Protein AF-A0A2V8IWX5-F1 (afdb_monomer_lite)

Radius of gyration: 17.87 Å; chains: 1; bounding box: 46×28×47 Å

Sequence (72 aa):
MSERRLNLSDIILIAATRGMLGAGIGLLLAGKLSNDQRRAVGGTLVLVGAVTTIPLALRVFGHQAPSRDLAA

Secondary structure (DSSP, 8-state):
-------HHHHHHHHHHHHHHHHHHHHHHHTTS-HHHHHHHHHHHHHHHHHHHHHHHHHHHHT---------

pLDDT: mean 76.48, std 13.11, range [37.5, 92.81]

Structure (mmCIF, N/CA/C/O backbone):
data_AF-A0A2V8IWX5-F1
#
_entry.id   AF-A0A2V8IWX5-F1
#
loop_
_atom_site.group_PDB
_atom_site.id
_atom_site.type_symbol
_atom_site.label_atom_id
_atom_site.label_alt_id
_atom_site.label_comp_id
_atom_site.label_asym_id
_atom_site.label_entity_id
_atom_site.label_seq_id
_atom_site.pdbx_PDB_ins_code
_atom_site.Cartn_x
_atom_site.Cartn_y
_atom_site.Cartn_z
_atom_site.occupancy
_atom_site.B_iso_or_equiv
_atom_site.auth_seq_id
_atom_site.auth_comp_id
_atom_site.auth_asym_id
_atom_site.auth_atom_id
_atom_site.pdbx_PDB_model_num
ATOM 1 N N . MET A 1 1 ? 13.739 16.104 -26.248 1.00 37.50 1 MET A N 1
ATOM 2 C CA . MET A 1 1 ? 12.565 15.445 -25.641 1.00 37.50 1 MET A CA 1
ATOM 3 C C . MET A 1 1 ? 13.079 14.133 -25.061 1.00 37.50 1 MET A C 1
ATOM 5 O O . MET A 1 1 ? 13.298 13.197 -25.811 1.00 37.50 1 MET A O 1
ATOM 9 N N . SER A 1 2 ? 13.490 14.138 -23.788 1.00 39.59 2 SER A N 1
ATOM 10 C CA . SER A 1 2 ? 14.251 13.029 -23.193 1.00 39.59 2 SER A CA 1
ATOM 11 C C . SER A 1 2 ? 13.312 11.926 -22.727 1.00 39.59 2 SER A C 1
ATOM 13 O O . SER A 1 2 ? 12.598 12.081 -21.737 1.00 39.59 2 SER A O 1
ATOM 15 N N . GLU A 1 3 ? 13.329 10.816 -23.449 1.00 52.25 3 GLU A N 1
ATOM 16 C CA . GLU A 1 3 ? 12.660 9.574 -23.090 1.00 52.25 3 GLU A CA 1
ATOM 17 C C . GLU A 1 3 ? 13.306 9.034 -21.805 1.00 52.25 3 GLU A C 1
ATOM 19 O O . GLU A 1 3 ? 14.401 8.468 -21.820 1.00 52.25 3 GLU A O 1
ATOM 24 N N . ARG A 1 4 ? 12.682 9.279 -20.644 1.00 57.25 4 ARG A N 1
ATOM 25 C CA . ARG A 1 4 ? 13.133 8.672 -19.386 1.00 57.25 4 ARG A CA 1
ATOM 26 C C . ARG A 1 4 ? 12.822 7.183 -19.466 1.00 57.25 4 ARG A C 1
ATOM 28 O O . ARG A 1 4 ? 11.711 6.764 -19.154 1.00 57.25 4 ARG A O 1
ATOM 35 N N . ARG A 1 5 ? 13.808 6.389 -19.883 1.00 60.56 5 ARG A N 1
ATOM 36 C CA . ARG A 1 5 ? 13.830 4.939 -19.671 1.00 60.56 5 ARG A CA 1
ATOM 37 C C . ARG A 1 5 ? 13.828 4.691 -18.162 1.00 60.56 5 ARG A C 1
ATOM 39 O O . ARG A 1 5 ? 14.883 4.630 -17.544 1.00 60.56 5 ARG A O 1
ATOM 46 N N . LEU A 1 6 ? 12.640 4.646 -17.563 1.00 62.94 6 LEU A N 1
ATOM 47 C CA . LEU A 1 6 ? 12.475 4.257 -16.168 1.00 62.94 6 LEU A CA 1
ATOM 48 C C . LEU A 1 6 ? 12.885 2.792 -16.065 1.00 62.94 6 LEU A C 1
ATOM 50 O O . LEU A 1 6 ? 12.283 1.926 -16.701 1.00 62.94 6 LEU A O 1
ATOM 54 N N . ASN A 1 7 ? 13.958 2.537 -15.322 1.00 78.62 7 ASN A N 1
ATOM 55 C CA . ASN A 1 7 ? 14.455 1.187 -15.116 1.00 78.62 7 ASN A CA 1
ATOM 56 C C . ASN A 1 7 ? 13.452 0.411 -14.252 1.00 78.62 7 ASN A C 1
ATOM 58 O O . ASN A 1 7 ? 12.735 1.002 -13.443 1.00 78.62 7 ASN A O 1
ATOM 62 N N . LEU A 1 8 ? 13.421 -0.921 -14.364 1.00 78.25 8 LEU A N 1
ATOM 63 C CA . LEU A 1 8 ? 12.539 -1.738 -13.514 1.00 78.25 8 LEU A CA 1
ATOM 64 C C . LEU A 1 8 ? 12.735 -1.455 -12.027 1.00 78.25 8 LEU A C 1
ATOM 66 O O . LEU A 1 8 ? 11.767 -1.423 -11.271 1.00 78.25 8 LEU A O 1
ATOM 70 N N . SER A 1 9 ? 13.983 -1.219 -11.627 1.00 77.31 9 SER A N 1
ATOM 71 C CA . SER A 1 9 ? 14.345 -0.871 -10.259 1.00 77.31 9 SER A CA 1
ATOM 72 C C . SER A 1 9 ? 13.609 0.376 -9.771 1.00 77.31 9 SER A C 1
ATOM 74 O O . SER A 1 9 ? 13.104 0.367 -8.652 1.00 77.31 9 SER A O 1
ATOM 76 N N . ASP A 1 10 ? 13.461 1.406 -10.612 1.00 83.19 10 ASP A N 1
ATOM 77 C CA . ASP A 1 10 ? 12.735 2.631 -10.253 1.00 83.19 10 ASP A CA 1
ATOM 78 C C . ASP A 1 10 ? 11.249 2.339 -10.039 1.00 83.19 10 ASP A C 1
ATOM 80 O O . ASP A 1 10 ? 10.638 2.833 -9.090 1.00 83.19 10 ASP A O 1
ATOM 84 N N . ILE A 1 11 ? 10.660 1.492 -10.888 1.00 82.69 11 ILE A N 1
ATOM 85 C CA . ILE A 1 11 ? 9.246 1.127 -10.770 1.00 82.69 11 ILE A CA 1
ATOM 86 C C . ILE A 1 11 ? 9.002 0.312 -9.498 1.00 82.69 11 ILE A C 1
ATOM 88 O O . ILE A 1 11 ? 8.033 0.578 -8.787 1.00 82.69 11 ILE A O 1
ATOM 92 N N . ILE A 1 12 ? 9.898 -0.622 -9.167 1.00 82.62 12 ILE A N 1
ATOM 93 C CA . ILE A 1 12 ? 9.845 -1.377 -7.909 1.00 82.62 12 ILE A CA 1
ATOM 94 C C . ILE A 1 12 ? 9.937 -0.425 -6.714 1.00 82.62 12 ILE A C 1
ATOM 96 O O . ILE A 1 12 ? 9.120 -0.521 -5.801 1.00 82.62 12 ILE A O 1
ATOM 100 N N . LEU A 1 13 ? 10.883 0.518 -6.723 1.00 87.25 13 LEU A N 1
ATOM 101 C CA . LEU A 1 13 ? 11.104 1.451 -5.614 1.00 87.25 13 LEU A CA 1
ATOM 102 C C . LEU A 1 13 ? 9.876 2.348 -5.376 1.00 87.25 13 LEU A C 1
ATOM 104 O O . LEU A 1 13 ? 9.421 2.543 -4.245 1.00 87.25 13 LEU A O 1
ATOM 108 N N . ILE A 1 14 ? 9.275 2.837 -6.460 1.00 86.06 14 ILE A N 1
ATOM 109 C CA . ILE A 1 14 ? 8.052 3.639 -6.420 1.00 86.06 14 ILE A CA 1
ATOM 110 C C . ILE A 1 14 ? 6.848 2.796 -5.963 1.00 86.06 14 ILE A C 1
ATOM 112 O O . ILE A 1 14 ? 6.045 3.252 -5.148 1.00 86.06 14 ILE A O 1
ATOM 116 N N . ALA A 1 15 ? 6.701 1.567 -6.461 1.00 84.12 15 ALA A N 1
ATOM 117 C CA . ALA A 1 15 ? 5.625 0.671 -6.045 1.00 84.12 15 ALA A CA 1
ATOM 118 C C . ALA A 1 15 ? 5.740 0.303 -4.557 1.00 84.12 15 ALA A C 1
ATOM 120 O O . ALA A 1 15 ? 4.739 0.327 -3.841 1.00 84.12 15 ALA A O 1
ATOM 121 N N . ALA A 1 16 ? 6.956 0.041 -4.073 1.00 85.94 16 ALA A N 1
ATOM 122 C CA . ALA A 1 16 ? 7.227 -0.293 -2.680 1.00 85.94 16 ALA A CA 1
ATOM 123 C C . ALA A 1 16 ? 6.849 0.852 -1.735 1.00 85.94 16 ALA A C 1
ATOM 125 O O . ALA A 1 16 ? 6.146 0.634 -0.750 1.00 85.94 16 ALA A O 1
ATOM 126 N N . THR A 1 17 ? 7.253 2.085 -2.049 1.00 87.31 17 THR A N 1
ATOM 127 C CA . THR A 1 17 ? 6.905 3.258 -1.227 1.00 87.31 17 THR A CA 1
ATOM 128 C C . THR A 1 17 ? 5.399 3.521 -1.190 1.00 87.31 17 THR A C 1
ATOM 130 O O . THR A 1 17 ? 4.848 3.776 -0.120 1.00 87.31 17 THR A O 1
ATOM 133 N N . ARG A 1 18 ? 4.703 3.374 -2.325 1.00 85.56 18 ARG A N 1
ATOM 134 C CA . ARG A 1 18 ? 3.235 3.490 -2.402 1.00 85.56 18 ARG A CA 1
ATOM 135 C C . ARG A 1 18 ? 2.526 2.394 -1.607 1.00 85.56 18 ARG A C 1
ATOM 137 O O . ARG A 1 18 ? 1.579 2.688 -0.880 1.00 85.56 18 ARG A O 1
ATOM 144 N N . GLY A 1 19 ? 3.011 1.156 -1.698 1.00 86.75 19 GLY A N 1
ATOM 145 C CA . GLY A 1 19 ? 2.504 0.027 -0.919 1.00 86.75 19 GLY A CA 1
ATOM 146 C C . GLY A 1 19 ? 2.685 0.231 0.586 1.00 86.75 19 GLY A C 1
ATOM 147 O O . GLY A 1 19 ? 1.728 0.074 1.342 1.00 86.75 19 GLY A O 1
ATOM 148 N N . MET A 1 20 ? 3.876 0.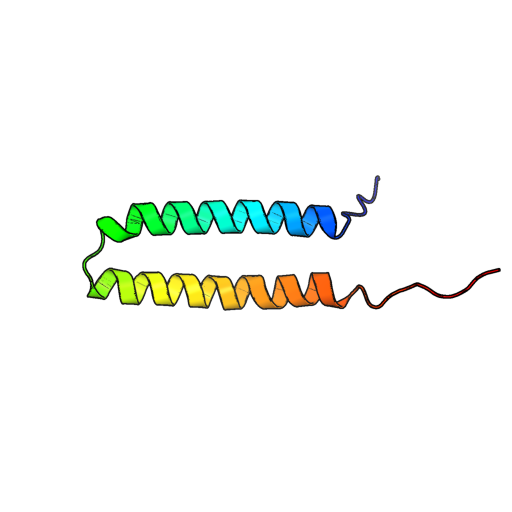657 1.020 1.00 92.81 20 MET A N 1
ATOM 149 C CA . MET A 1 20 ? 4.164 0.958 2.427 1.00 92.81 20 MET A CA 1
ATOM 150 C C . MET A 1 20 ? 3.273 2.078 2.975 1.00 92.81 20 MET A C 1
ATOM 152 O O . MET A 1 20 ? 2.748 1.945 4.080 1.00 92.81 20 MET A O 1
ATOM 156 N N . LEU A 1 21 ? 3.050 3.149 2.203 1.00 91.38 21 LEU A N 1
ATOM 157 C CA . LEU A 1 21 ? 2.170 4.247 2.611 1.00 91.38 21 LEU A CA 1
ATOM 158 C C . LEU A 1 21 ? 0.722 3.765 2.803 1.00 91.38 21 LEU A C 1
ATOM 160 O O . LEU A 1 21 ? 0.104 4.048 3.829 1.00 91.38 21 LEU A O 1
ATOM 164 N N . GLY A 1 22 ? 0.198 2.993 1.846 1.00 86.44 22 GLY A N 1
ATOM 165 C CA . GLY A 1 22 ? -1.144 2.412 1.931 1.00 86.44 22 GLY A CA 1
ATOM 166 C C . GLY A 1 22 ? -1.299 1.449 3.111 1.00 86.44 22 GLY A C 1
ATOM 167 O O . GLY A 1 22 ? -2.288 1.527 3.839 1.00 86.44 22 GLY A O 1
ATOM 168 N N . ALA A 1 23 ? -0.301 0.594 3.352 1.00 86.19 23 ALA A N 1
ATOM 169 C CA . ALA A 1 23 ? -0.279 -0.316 4.495 1.00 86.19 23 ALA A CA 1
ATOM 170 C C . ALA A 1 23 ? -0.251 0.440 5.834 1.00 86.19 23 ALA A C 1
ATOM 172 O O . ALA A 1 23 ? -1.012 0.105 6.740 1.00 86.19 23 ALA A O 1
ATOM 173 N N . GLY A 1 24 ? 0.568 1.491 5.947 1.00 88.94 24 GLY A N 1
ATOM 174 C CA . GLY A 1 24 ? 0.636 2.339 7.138 1.00 88.94 24 GLY A CA 1
ATOM 175 C C . GLY A 1 24 ? -0.687 3.050 7.431 1.00 88.94 24 GLY A C 1
ATOM 176 O O . GLY A 1 24 ? -1.191 2.976 8.550 1.00 88.94 24 GLY A O 1
ATOM 177 N N . ILE A 1 25 ? -1.300 3.675 6.420 1.00 87.81 25 ILE A N 1
ATOM 178 C CA . ILE A 1 25 ? -2.615 4.326 6.557 1.00 87.81 25 ILE A CA 1
ATOM 179 C C . ILE A 1 25 ? -3.689 3.302 6.947 1.00 87.81 25 ILE A C 1
ATOM 181 O O . ILE A 1 25 ? -4.485 3.555 7.852 1.00 87.81 25 ILE A O 1
ATOM 185 N N . GLY A 1 26 ? -3.686 2.126 6.316 1.00 84.88 26 GLY A N 1
ATOM 186 C CA . GLY A 1 26 ? -4.596 1.033 6.653 1.00 84.88 26 GLY A CA 1
ATOM 187 C C . GLY A 1 26 ? -4.444 0.560 8.101 1.00 84.88 26 GLY A C 1
ATOM 188 O O . GLY A 1 26 ? -5.447 0.375 8.786 1.00 84.88 26 GLY A O 1
ATOM 189 N N . LEU A 1 27 ? -3.208 0.432 8.596 1.00 84.62 27 LEU A N 1
ATOM 190 C CA . LEU A 1 27 ? -2.916 0.077 9.990 1.00 84.62 27 LEU A CA 1
ATOM 191 C C . LEU A 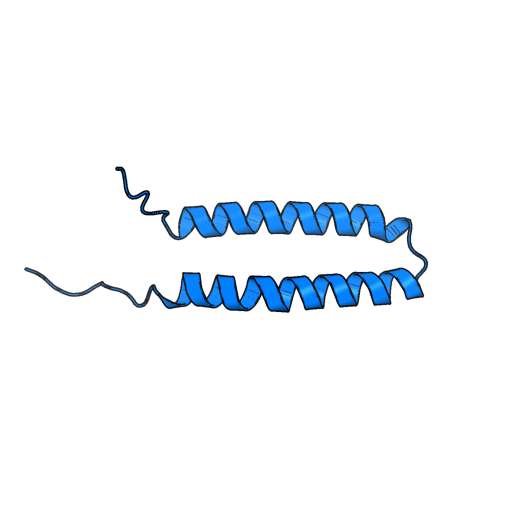1 27 ? -3.379 1.153 10.983 1.00 84.62 27 LEU A C 1
ATOM 193 O O . LEU A 1 27 ? -3.946 0.809 12.017 1.00 84.62 27 LEU A O 1
ATOM 197 N N . LEU A 1 28 ? -3.201 2.442 10.670 1.00 86.75 28 LEU A N 1
ATOM 198 C CA . LEU A 1 28 ? -3.683 3.542 11.520 1.00 86.75 28 LEU A CA 1
ATOM 199 C C . LEU A 1 28 ? -5.216 3.591 11.589 1.00 86.75 28 LEU A C 1
ATOM 201 O O . LEU A 1 28 ? -5.789 3.829 12.653 1.00 86.75 28 LEU A O 1
ATOM 205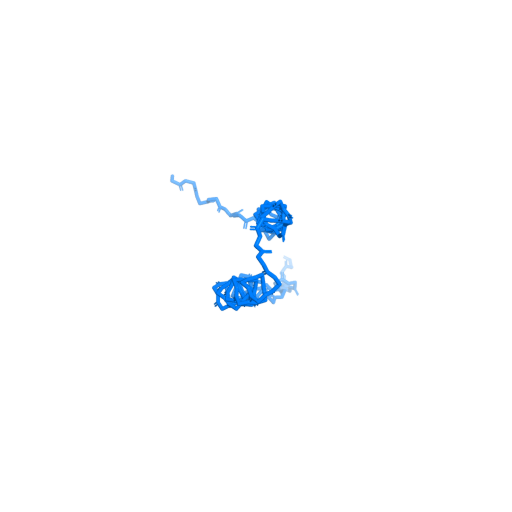 N N . LEU A 1 29 ? -5.894 3.341 10.466 1.00 83.56 29 LEU A N 1
ATOM 206 C CA . LEU A 1 29 ? -7.357 3.311 10.397 1.00 83.56 29 LEU A CA 1
ATOM 207 C C . LEU A 1 29 ? -7.953 2.033 11.006 1.00 83.56 29 LEU A C 1
ATOM 209 O O . LEU A 1 29 ? -9.091 2.057 11.471 1.00 83.56 29 LEU A O 1
ATOM 213 N N . ALA A 1 30 ? -7.195 0.935 11.073 1.00 79.44 30 ALA A N 1
ATOM 214 C CA . ALA A 1 30 ? -7.662 -0.357 11.580 1.00 79.44 30 ALA A CA 1
ATOM 215 C C . ALA A 1 30 ? -8.185 -0.308 13.027 1.00 79.44 30 ALA A C 1
ATOM 217 O O . ALA A 1 30 ? -9.079 -1.080 13.369 1.00 79.44 30 ALA A O 1
ATOM 218 N N . GLY A 1 31 ? -7.653 0.588 13.865 1.00 78.25 31 GLY A N 1
ATOM 219 C CA . GLY A 1 31 ? -8.110 0.778 15.246 1.00 78.25 31 GLY A CA 1
ATOM 220 C C . GLY A 1 31 ? -9.375 1.633 15.390 1.00 78.25 31 GLY A C 1
ATOM 221 O O . GLY A 1 31 ? -9.978 1.644 16.457 1.00 78.25 31 GLY A O 1
ATOM 222 N N . LYS A 1 32 ? -9.785 2.354 14.335 1.00 79.94 32 LYS A N 1
ATOM 223 C CA . LYS A 1 32 ? -10.961 3.243 14.345 1.00 79.94 32 LYS A CA 1
ATOM 224 C C . LYS A 1 32 ? -12.223 2.612 13.754 1.00 79.94 32 LYS A C 1
ATOM 226 O O . LYS A 1 32 ? -13.289 3.212 13.846 1.00 79.94 32 LYS A O 1
ATOM 231 N N . LEU A 1 33 ? -12.112 1.430 13.151 1.00 79.56 33 LEU A N 1
ATOM 232 C CA . LEU A 1 33 ? -13.231 0.701 12.557 1.00 79.56 33 LEU A CA 1
ATOM 233 C C . LEU A 1 33 ? -13.678 -0.439 13.481 1.00 79.56 33 LEU A C 1
ATOM 235 O O . LEU A 1 33 ? -12.843 -1.154 14.038 1.00 79.56 33 LEU A O 1
ATOM 239 N N . SER A 1 34 ? -14.994 -0.651 13.597 1.00 79.56 34 SER A N 1
ATOM 240 C CA . SER A 1 34 ? -15.536 -1.857 14.241 1.00 79.56 34 SER A CA 1
ATOM 241 C C . SER A 1 34 ? -15.091 -3.113 13.479 1.00 79.56 34 SER A C 1
ATOM 243 O O . SER A 1 34 ? -14.735 -3.038 12.301 1.00 79.56 34 SER A O 1
ATOM 245 N N . ASN A 1 35 ? -15.102 -4.280 14.130 1.00 78.44 35 ASN A N 1
ATOM 246 C CA . ASN A 1 35 ? -14.583 -5.522 13.539 1.00 78.44 35 ASN A CA 1
ATOM 247 C C . ASN A 1 35 ? -15.203 -5.843 12.164 1.00 78.44 35 ASN A C 1
ATOM 249 O O . ASN A 1 35 ? -14.479 -6.191 11.229 1.00 78.44 35 ASN A O 1
ATOM 253 N N . ASP A 1 36 ? -16.515 -5.644 12.015 1.00 81.94 36 ASP A N 1
ATOM 254 C CA . ASP A 1 36 ? -17.222 -5.865 10.749 1.00 81.94 36 ASP A CA 1
ATOM 255 C C . ASP A 1 36 ? -16.824 -4.848 9.678 1.00 81.94 36 ASP A C 1
ATOM 257 O O . ASP A 1 36 ? -16.538 -5.212 8.535 1.00 81.94 36 ASP A O 1
ATOM 261 N N . GLN A 1 37 ? -16.715 -3.572 10.053 1.00 81.75 37 GLN A N 1
ATOM 262 C CA . GLN A 1 37 ? -16.332 -2.515 9.123 1.00 81.75 37 GLN A CA 1
ATOM 263 C C . GLN A 1 37 ? -14.880 -2.687 8.668 1.00 81.75 37 GLN A C 1
ATOM 265 O O . GLN A 1 37 ? -14.573 -2.496 7.495 1.00 81.75 37 GLN A O 1
ATOM 270 N N . ARG A 1 38 ? -13.986 -3.117 9.565 1.00 83.00 38 ARG A N 1
ATOM 271 C CA . ARG A 1 38 ? -12.577 -3.389 9.256 1.00 83.00 38 ARG A CA 1
ATOM 272 C C . ARG A 1 38 ? -12.434 -4.528 8.253 1.00 83.00 38 ARG A C 1
ATOM 274 O O . ARG A 1 38 ? -11.591 -4.457 7.363 1.00 83.00 38 ARG A O 1
ATOM 281 N N . ARG A 1 39 ? -13.267 -5.565 8.378 1.00 79.75 39 ARG A N 1
ATOM 282 C CA . ARG A 1 39 ? -13.271 -6.720 7.475 1.00 79.75 39 ARG A CA 1
ATOM 283 C C . ARG A 1 39 ? -13.838 -6.358 6.102 1.00 79.75 39 ARG A C 1
ATOM 285 O O . ARG A 1 39 ? -13.249 -6.738 5.094 1.00 79.75 39 ARG A O 1
ATOM 292 N N . ALA A 1 40 ? -14.909 -5.565 6.064 1.00 86.38 40 ALA A N 1
ATOM 293 C CA . ALA A 1 40 ? -15.501 -5.073 4.823 1.00 86.38 40 ALA A CA 1
ATOM 294 C C . ALA A 1 40 ? -14.577 -4.086 4.089 1.00 86.38 40 ALA A C 1
ATOM 296 O O . ALA A 1 40 ? -14.251 -4.306 2.927 1.00 86.38 40 ALA A O 1
ATOM 297 N N . VAL A 1 41 ? -14.107 -3.034 4.769 1.00 84.94 41 VAL A N 1
ATOM 298 C CA . VAL A 1 41 ? -13.250 -1.983 4.191 1.00 84.94 41 VAL A CA 1
ATOM 299 C C . VAL A 1 41 ? -11.860 -2.516 3.861 1.00 84.94 41 VAL A C 1
ATOM 301 O O . VAL A 1 41 ? -11.330 -2.229 2.794 1.00 84.94 41 VAL A O 1
ATOM 304 N N . GLY A 1 42 ? -11.270 -3.332 4.737 1.00 83.94 42 GLY A N 1
ATOM 305 C CA . GLY A 1 42 ? -9.992 -3.983 4.457 1.00 83.94 42 GLY A CA 1
ATOM 306 C C . GLY A 1 42 ? -10.091 -4.927 3.259 1.00 83.94 42 GLY A C 1
ATOM 307 O O . GLY A 1 42 ? -9.238 -4.886 2.376 1.00 83.94 42 GLY A O 1
ATOM 308 N N . GLY A 1 43 ? -11.162 -5.724 3.183 1.00 86.06 43 GLY A N 1
ATOM 309 C CA . GLY A 1 43 ? -11.417 -6.616 2.054 1.00 86.06 43 GLY A CA 1
ATOM 310 C C . GLY A 1 43 ? -11.601 -5.867 0.734 1.00 86.06 43 GLY A C 1
ATOM 311 O O . GLY A 1 43 ? -10.976 -6.231 -0.260 1.00 86.06 43 GLY A O 1
ATOM 312 N N . THR A 1 44 ? -12.395 -4.792 0.718 1.00 85.62 44 THR A N 1
ATOM 313 C CA . THR A 1 44 ? -12.600 -3.984 -0.494 1.00 85.62 44 THR A CA 1
ATOM 314 C C . THR A 1 44 ? -11.339 -3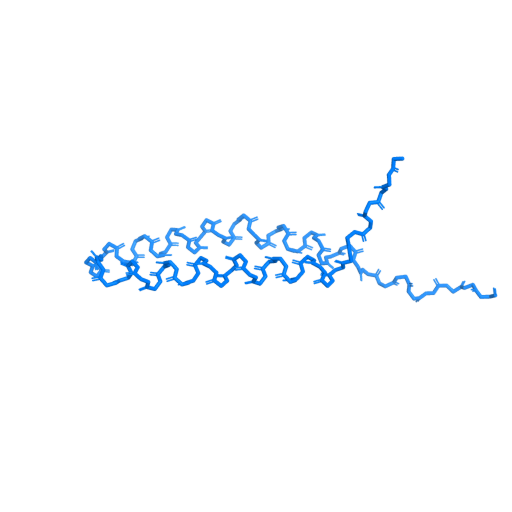.237 -0.911 1.00 85.62 44 THR A C 1
ATOM 316 O O . THR A 1 44 ? -11.018 -3.246 -2.096 1.00 85.62 44 THR A O 1
ATOM 319 N N . LEU A 1 45 ? -10.570 -2.658 0.019 1.00 85.19 45 LEU A N 1
ATOM 320 C CA . LEU A 1 45 ? -9.292 -2.015 -0.309 1.00 85.19 45 LEU A CA 1
ATOM 321 C C . LEU A 1 45 ? -8.276 -3.001 -0.889 1.00 85.19 45 LEU A C 1
ATOM 323 O O . LEU A 1 45 ? -7.608 -2.671 -1.868 1.00 85.19 45 LEU A O 1
ATOM 327 N N . VAL A 1 46 ? -8.162 -4.202 -0.314 1.00 84.81 46 VAL A N 1
ATOM 328 C CA . VAL A 1 46 ? -7.266 -5.244 -0.836 1.00 84.81 46 VAL A CA 1
ATOM 329 C C . VAL A 1 46 ? -7.715 -5.683 -2.223 1.00 84.81 46 VAL A C 1
ATOM 331 O O . VAL A 1 46 ? -6.884 -5.760 -3.123 1.00 84.81 46 VAL A O 1
ATOM 334 N N . LEU A 1 47 ? -9.014 -5.915 -2.425 1.00 89.25 47 LEU A N 1
ATOM 335 C CA . LEU A 1 47 ? -9.560 -6.307 -3.723 1.00 89.25 47 LEU A CA 1
ATOM 336 C C . LEU A 1 47 ? -9.298 -5.231 -4.787 1.00 89.25 47 LEU A C 1
ATOM 338 O O . LEU A 1 47 ? -8.770 -5.532 -5.853 1.00 89.25 47 LEU A O 1
ATOM 342 N N . VAL A 1 48 ? -9.621 -3.971 -4.489 1.00 89.50 48 VAL A N 1
ATOM 343 C CA . VAL A 1 48 ? -9.425 -2.841 -5.409 1.00 89.50 48 VAL A CA 1
ATOM 344 C C . VAL A 1 48 ? -7.940 -2.632 -5.698 1.00 89.50 48 VAL A C 1
ATOM 346 O O . VAL A 1 48 ? -7.552 -2.491 -6.858 1.00 89.50 48 VAL A O 1
ATOM 349 N N . GLY A 1 49 ? -7.091 -2.669 -4.668 1.00 82.81 49 GLY A N 1
ATOM 350 C CA . GLY A 1 49 ? -5.640 -2.576 -4.812 1.00 82.81 49 GLY A CA 1
ATOM 351 C C . GLY A 1 49 ? -5.071 -3.707 -5.670 1.00 82.81 49 GLY A C 1
ATOM 352 O O . GLY A 1 49 ? -4.276 -3.452 -6.572 1.00 82.81 49 GLY A O 1
ATOM 353 N N . ALA A 1 50 ? -5.529 -4.941 -5.458 1.00 84.56 50 ALA A N 1
ATOM 354 C CA . ALA A 1 50 ? -5.117 -6.106 -6.231 1.00 84.56 50 ALA A CA 1
ATOM 355 C C . ALA A 1 50 ? -5.557 -6.010 -7.700 1.00 84.56 50 ALA A C 1
ATOM 357 O O . ALA A 1 50 ? -4.729 -6.161 -8.595 1.00 84.56 50 ALA A O 1
ATOM 358 N N . VAL A 1 51 ? -6.826 -5.683 -7.960 1.00 91.50 51 VAL A N 1
ATOM 359 C CA . VAL A 1 51 ? -7.384 -5.557 -9.318 1.00 91.50 51 VAL A CA 1
ATOM 360 C C . VAL A 1 51 ? -6.709 -4.443 -10.117 1.00 91.50 51 VAL A C 1
ATOM 362 O O . VAL A 1 51 ? -6.549 -4.566 -11.326 1.00 91.50 51 VAL A O 1
ATOM 365 N N . THR A 1 52 ? -6.282 -3.364 -9.464 1.00 82.56 52 THR A N 1
ATOM 366 C CA . THR A 1 52 ? -5.645 -2.227 -10.147 1.00 82.56 52 THR A CA 1
ATOM 367 C C . THR A 1 52 ? -4.129 -2.371 -10.265 1.00 82.56 52 THR A C 1
ATOM 369 O O . THR A 1 52 ? -3.554 -1.993 -11.285 1.00 82.56 52 THR A O 1
ATOM 372 N N . THR A 1 53 ? -3.467 -2.941 -9.255 1.00 81.56 53 THR A N 1
ATOM 373 C CA . THR A 1 53 ? -2.000 -2.943 -9.163 1.00 81.56 53 THR A CA 1
ATOM 374 C C . THR A 1 53 ? -1.382 -4.236 -9.668 1.00 81.56 53 THR A C 1
ATOM 376 O O . THR A 1 53 ? -0.358 -4.170 -10.338 1.00 81.56 53 THR A O 1
ATOM 379 N N . ILE A 1 54 ? -1.981 -5.405 -9.414 1.00 81.88 54 ILE A N 1
ATOM 380 C CA . ILE A 1 54 ? -1.422 -6.688 -9.871 1.00 81.88 54 ILE A CA 1
ATOM 381 C C . ILE A 1 54 ? -1.301 -6.740 -11.399 1.00 81.88 54 ILE A C 1
ATOM 383 O O . ILE A 1 54 ? -0.202 -7.012 -11.874 1.00 81.88 54 ILE A O 1
ATOM 387 N N . PRO A 1 55 ? -2.337 -6.440 -12.207 1.00 76.94 55 PRO A N 1
ATOM 388 C CA . PRO A 1 55 ? -2.180 -6.481 -13.659 1.00 76.94 55 PRO A CA 1
ATOM 389 C C . PRO A 1 55 ? -1.225 -5.402 -14.178 1.00 76.94 55 PRO A C 1
ATOM 391 O O . PRO A 1 55 ? -0.520 -5.640 -15.157 1.00 76.94 55 PRO A O 1
ATOM 394 N N . LEU A 1 56 ? -1.156 -4.240 -13.521 1.00 75.88 56 LEU A N 1
ATOM 395 C CA . LEU A 1 56 ? -0.208 -3.185 -13.881 1.00 75.88 56 LEU A CA 1
ATOM 396 C C . LEU A 1 56 ? 1.236 -3.622 -13.599 1.00 75.88 56 LEU A C 1
ATOM 398 O O . LEU A 1 56 ? 2.100 -3.483 -14.460 1.00 75.88 56 LEU A O 1
ATOM 402 N N . ALA A 1 57 ? 1.476 -4.224 -12.435 1.00 76.44 57 ALA A N 1
ATOM 403 C CA . ALA A 1 57 ? 2.747 -4.825 -12.066 1.00 76.44 57 ALA A CA 1
ATOM 404 C C . ALA A 1 57 ? 3.116 -5.948 -13.043 1.00 76.44 57 ALA A C 1
ATOM 406 O O . ALA A 1 57 ? 4.194 -5.912 -13.621 1.00 76.44 57 ALA A O 1
ATOM 407 N N . LEU A 1 58 ? 2.215 -6.895 -13.315 1.00 79.12 58 LEU A N 1
ATOM 408 C CA . LEU A 1 58 ? 2.456 -7.983 -14.268 1.00 79.12 58 LEU A CA 1
ATOM 409 C C . LEU A 1 58 ? 2.736 -7.471 -15.687 1.00 79.12 58 LEU A C 1
ATOM 411 O O . LEU A 1 58 ? 3.605 -8.016 -16.357 1.00 79.12 58 LEU A O 1
ATOM 415 N N . ARG A 1 59 ? 2.067 -6.405 -16.150 1.00 72.75 59 ARG A N 1
ATOM 416 C CA . ARG A 1 59 ? 2.371 -5.774 -17.449 1.00 72.75 59 ARG A CA 1
ATOM 417 C C . ARG A 1 59 ? 3.762 -5.154 -17.489 1.00 72.75 59 ARG A C 1
ATOM 419 O O . ARG A 1 59 ? 4.445 -5.286 -18.503 1.00 72.75 59 ARG A O 1
ATOM 426 N N . VAL A 1 60 ? 4.159 -4.480 -16.413 1.00 71.50 60 VAL A N 1
ATOM 427 C CA . VAL A 1 60 ? 5.476 -3.845 -16.295 1.00 71.50 60 VAL A CA 1
ATOM 428 C C . VAL A 1 60 ? 6.586 -4.893 -16.170 1.00 71.50 60 VAL A C 1
ATOM 430 O O . VAL A 1 60 ? 7.605 -4.787 -16.843 1.00 71.50 60 VAL A O 1
ATOM 433 N N . PHE A 1 61 ? 6.391 -5.922 -15.346 1.00 68.75 61 PHE A N 1
ATOM 434 C CA . PHE A 1 61 ? 7.384 -6.973 -15.117 1.00 68.75 61 PHE A CA 1
ATOM 435 C C . PHE A 1 61 ? 7.431 -8.012 -16.250 1.00 68.75 61 PHE A C 1
ATOM 437 O O . PHE A 1 61 ? 8.493 -8.561 -16.526 1.00 68.75 61 PHE A O 1
ATOM 444 N N . GLY A 1 62 ? 6.317 -8.256 -16.945 1.00 63.94 62 GLY A N 1
ATOM 445 C CA . GLY A 1 62 ? 6.212 -9.227 -18.040 1.00 63.94 62 GLY A CA 1
ATOM 446 C C . GLY A 1 62 ? 6.863 -8.795 -19.360 1.00 63.94 62 GLY A C 1
ATOM 447 O O . GLY A 1 62 ? 7.160 -9.650 -20.186 1.00 63.94 62 GLY A O 1
ATOM 448 N N . HIS A 1 63 ? 7.151 -7.502 -19.557 1.00 56.91 63 HIS A N 1
ATOM 449 C CA . HIS A 1 63 ? 7.874 -7.000 -20.742 1.00 56.91 63 HIS A CA 1
ATOM 450 C C . HIS A 1 63 ? 9.396 -7.191 -20.677 1.00 56.91 63 HIS A C 1
ATOM 452 O O . HIS A 1 63 ? 10.123 -6.726 -21.549 1.00 56.91 63 HIS A O 1
ATOM 458 N N . GLN A 1 64 ? 9.890 -7.883 -19.653 1.00 57.69 64 GLN A N 1
ATOM 459 C CA . GLN A 1 64 ? 11.316 -8.020 -19.375 1.00 57.69 64 GLN A CA 1
ATOM 460 C C . GLN A 1 64 ? 11.777 -9.466 -19.560 1.00 57.69 64 GLN A C 1
ATOM 462 O O . GLN A 1 64 ? 12.666 -9.938 -18.849 1.00 57.69 64 GLN A O 1
ATOM 467 N N . ALA A 1 65 ? 11.179 -10.171 -20.527 1.00 50.31 65 ALA A N 1
ATOM 468 C CA . ALA A 1 65 ? 11.833 -11.335 -21.099 1.00 50.31 65 ALA A CA 1
ATOM 469 C C . ALA A 1 65 ? 13.196 -10.876 -21.660 1.00 50.31 65 ALA A C 1
ATOM 471 O O . ALA A 1 65 ? 13.283 -9.819 -22.292 1.00 50.31 65 ALA A O 1
ATOM 472 N N . PRO A 1 66 ? 14.278 -11.592 -21.344 1.00 53.12 66 PRO A N 1
ATOM 473 C CA . PRO A 1 66 ? 15.617 -11.044 -21.358 1.00 53.12 66 PRO A CA 1
ATOM 474 C C . PRO A 1 66 ? 16.087 -10.860 -22.797 1.00 53.12 66 PRO A C 1
ATOM 476 O O . PRO A 1 66 ? 16.340 -11.835 -23.493 1.00 53.12 66 PRO A O 1
ATOM 479 N N . SER A 1 67 ? 16.331 -9.618 -23.212 1.00 57.44 67 SER A N 1
ATOM 480 C CA . SER A 1 67 ? 17.300 -9.332 -24.276 1.00 57.44 67 SER A CA 1
ATOM 481 C C . SER A 1 67 ? 18.716 -9.528 -23.715 1.00 57.44 67 SER A C 1
ATOM 483 O O . SER A 1 67 ? 19.499 -8.592 -23.580 1.00 57.44 67 SER A O 1
ATOM 485 N N . ARG A 1 68 ? 19.007 -10.759 -23.289 1.00 72.56 68 ARG A N 1
ATOM 486 C CA . ARG A 1 68 ? 20.356 -11.310 -23.216 1.00 72.56 68 ARG A CA 1
ATOM 487 C C . ARG A 1 68 ? 20.449 -12.259 -24.389 1.00 72.56 68 ARG A C 1
ATOM 489 O O . ARG A 1 68 ? 20.125 -13.419 -24.228 1.00 72.56 68 ARG A O 1
ATOM 496 N N . ASP A 1 69 ? 20.760 -11.697 -25.541 1.00 57.38 69 ASP A N 1
ATOM 497 C CA . ASP A 1 69 ? 21.250 -12.356 -26.748 1.00 57.38 69 ASP A CA 1
ATOM 498 C C . ASP A 1 69 ? 21.256 -11.255 -27.818 1.00 57.38 69 ASP A C 1
ATOM 500 O O . ASP A 1 69 ? 20.345 -10.435 -27.869 1.00 57.38 69 ASP A O 1
ATOM 504 N N . LEU A 1 70 ? 22.216 -11.099 -28.711 1.00 66.06 70 LEU A N 1
ATOM 505 C CA . LEU A 1 70 ? 23.475 -11.773 -28.970 1.00 66.06 70 LEU A CA 1
ATOM 506 C C . LEU A 1 70 ? 24.027 -10.962 -30.158 1.00 66.06 70 LEU A C 1
ATOM 508 O O . LEU A 1 70 ? 23.537 -11.105 -31.274 1.00 66.06 70 LEU A O 1
ATOM 512 N N . ALA A 1 71 ? 24.942 -10.029 -29.924 1.00 51.62 71 ALA A N 1
ATOM 513 C CA . ALA A 1 71 ? 25.702 -9.356 -30.982 1.00 51.62 71 ALA A CA 1
ATOM 514 C C . ALA A 1 71 ? 27.003 -8.873 -30.323 1.00 51.62 71 ALA A C 1
ATOM 516 O O . ALA A 1 71 ? 26.951 -8.007 -29.451 1.00 51.62 71 ALA A O 1
ATOM 517 N N . ALA A 1 72 ? 2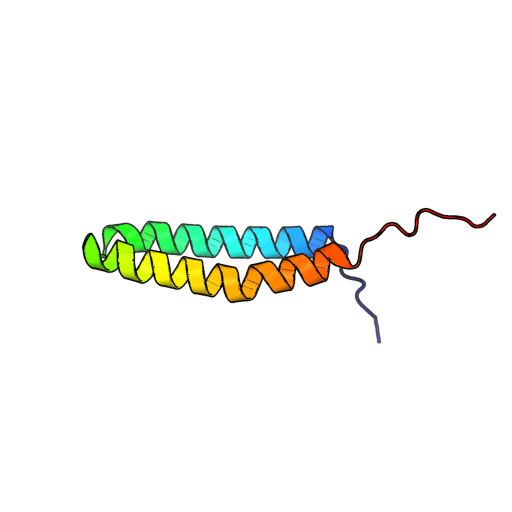8.075 -9.663 -30.406 1.00 46.59 72 ALA A N 1
ATOM 518 C CA . ALA A 1 72 ? 28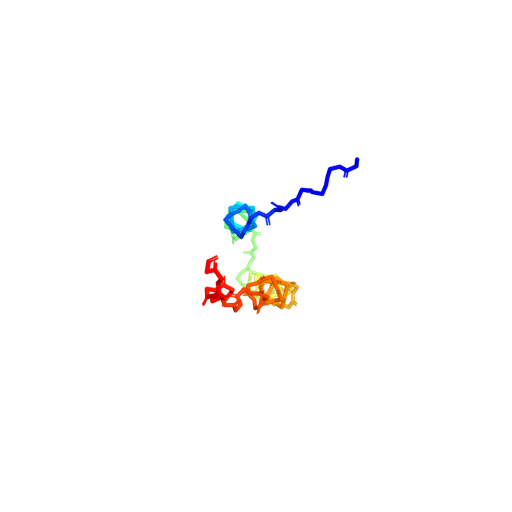.972 -9.778 -31.564 1.00 46.59 72 ALA A CA 1
ATOM 519 C C . ALA A 1 72 ? 29.863 -8.538 -31.680 1.00 46.59 72 ALA A C 1
ATOM 521 O O . ALA A 1 72 ? 29.318 -7.446 -31.944 1.00 46.59 72 ALA A O 1
#

Foldseek 3Di:
DDDPPCDVVNVVVVVVVVVVVVVVVLVVCCVVDDPVRNCVVVVVVVVVCCVPPVVVNCVSVVVCPDPPDDDD